Protein AF-A0A7S2BCU9-F1 (afdb_monomer)

pLDDT: mean 96.76, std 2.15, range [87.31, 98.69]

Radius of gyration: 14.75 Å; Cα contacts (8 Å, |Δi|>4): 116; chains: 1; bounding box: 32×26×44 Å

Secondary structure (DSSP, 8-state):
--HHHHHHHHHHHHH-TTS--B-TT-BSSSS--SSSPP-B-SS-SBB--BS--HHHHHHHHH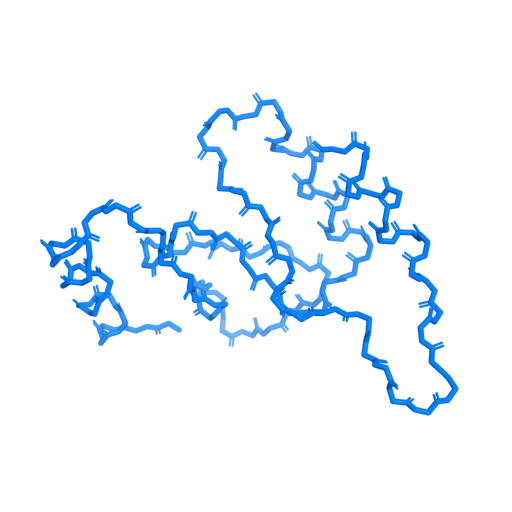HHTT-TTSPPB--SB-S--SSS--TTHHHHHHHHHH-

Structure (mmCIF, N/CA/C/O backbone):
data_AF-A0A7S2BCU9-F1
#
_entry.id   AF-A0A7S2BCU9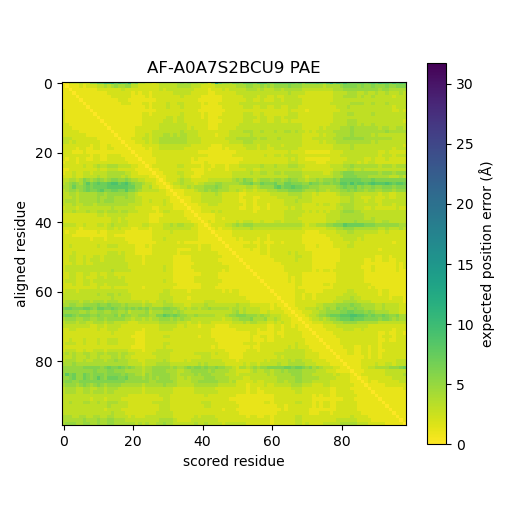-F1
#
loop_
_atom_site.group_PDB
_atom_site.id
_atom_site.type_symbol
_atom_site.label_atom_id
_atom_site.label_alt_id
_atom_site.label_comp_id
_atom_site.label_asym_id
_atom_site.label_entity_id
_atom_site.label_seq_id
_atom_site.pdbx_PDB_ins_code
_atom_site.Cartn_x
_atom_site.Cartn_y
_atom_site.Cartn_z
_atom_site.occupancy
_atom_site.B_iso_or_equiv
_atom_site.auth_seq_id
_atom_site.auth_comp_id
_atom_site.auth_asym_id
_atom_site.auth_atom_id
_atom_site.pdbx_PDB_model_num
ATOM 1 N N . ASN A 1 1 ? 12.761 -2.839 -3.023 1.00 91.38 1 ASN A N 1
ATOM 2 C CA . ASN A 1 1 ? 12.481 -2.952 -4.467 1.00 91.38 1 ASN A CA 1
ATOM 3 C C . ASN A 1 1 ? 13.759 -3.159 -5.293 1.00 91.38 1 ASN A C 1
ATOM 5 O O . ASN A 1 1 ? 14.823 -2.776 -4.824 1.00 91.38 1 ASN A O 1
ATOM 9 N N . GLY A 1 2 ? 13.707 -3.762 -6.492 1.00 94.19 2 GLY A N 1
ATOM 10 C CA . GLY A 1 2 ? 14.912 -3.984 -7.319 1.00 94.19 2 GLY A CA 1
ATOM 11 C C . GLY A 1 2 ? 14.663 -4.584 -8.710 1.00 94.19 2 GLY A C 1
ATOM 12 O O . GLY A 1 2 ? 13.548 -4.999 -9.027 1.00 94.19 2 GLY A O 1
ATOM 13 N N . VAL A 1 3 ? 15.699 -4.644 -9.561 1.00 96.88 3 VAL A N 1
ATOM 14 C CA . VAL A 1 3 ? 15.588 -5.000 -11.000 1.00 96.88 3 VAL A CA 1
ATOM 15 C C . VAL A 1 3 ? 14.903 -6.346 -11.264 1.00 96.88 3 VAL A C 1
ATOM 17 O O . VAL A 1 3 ? 14.153 -6.483 -12.230 1.00 96.88 3 VAL A O 1
ATOM 20 N N . ASN A 1 4 ? 15.108 -7.330 -10.389 1.00 98.06 4 ASN A N 1
ATOM 21 C CA . ASN A 1 4 ? 14.481 -8.641 -10.532 1.00 98.06 4 ASN A CA 1
ATOM 22 C C .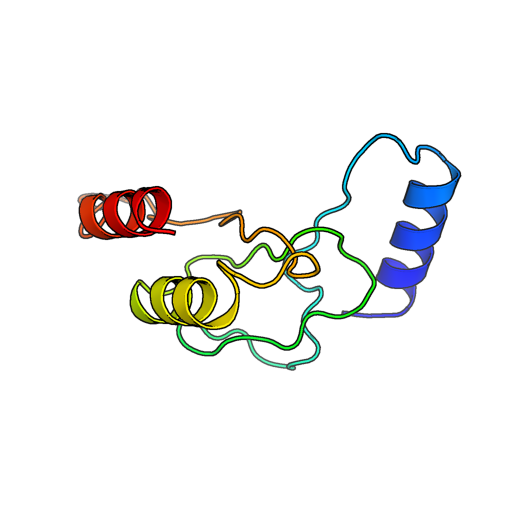 ASN A 1 4 ? 12.957 -8.550 -10.372 1.00 98.06 4 ASN A C 1
ATOM 24 O O . ASN A 1 4 ? 12.236 -9.118 -11.185 1.00 98.06 4 ASN A O 1
ATOM 28 N N . HIS A 1 5 ? 12.459 -7.768 -9.409 1.00 98.00 5 HIS A N 1
ATOM 29 C CA . HIS A 1 5 ? 11.018 -7.576 -9.213 1.00 98.00 5 HIS A CA 1
ATOM 30 C C . HIS A 1 5 ? 10.369 -6.846 -10.395 1.00 98.00 5 HIS A C 1
ATOM 32 O O . HIS A 1 5 ? 9.297 -7.248 -10.840 1.00 98.00 5 HIS A O 1
ATOM 38 N N . HIS A 1 6 ? 11.048 -5.852 -10.974 1.00 98.12 6 HIS A N 1
ATOM 39 C CA . HIS A 1 6 ? 10.582 -5.166 -12.184 1.00 98.12 6 HIS A CA 1
ATOM 40 C C . HIS A 1 6 ? 10.469 -6.114 -13.382 1.00 98.12 6 HIS A C 1
ATOM 42 O O . HIS A 1 6 ? 9.452 -6.141 -14.075 1.00 98.12 6 HIS A O 1
ATOM 48 N N . ARG A 1 7 ? 11.501 -6.935 -13.618 1.00 98.25 7 ARG A N 1
ATOM 49 C CA . ARG A 1 7 ? 11.495 -7.920 -14.710 1.00 98.25 7 ARG A CA 1
ATOM 50 C C . ARG A 1 7 ? 10.405 -8.969 -14.518 1.00 98.25 7 ARG A C 1
ATOM 52 O O . ARG A 1 7 ? 9.737 -9.320 -15.490 1.00 98.25 7 ARG A O 1
ATOM 59 N N . THR A 1 8 ? 10.197 -9.423 -13.284 1.00 98.50 8 THR A N 1
ATOM 60 C CA . THR A 1 8 ? 9.119 -10.355 -12.940 1.00 98.50 8 THR A CA 1
ATOM 61 C C . THR A 1 8 ? 7.749 -9.731 -13.178 1.00 98.50 8 THR A C 1
ATOM 63 O O . THR A 1 8 ? 6.929 -10.357 -13.841 1.00 98.50 8 THR A O 1
ATOM 66 N N . PHE A 1 9 ? 7.516 -8.489 -12.740 1.00 98.50 9 PHE A N 1
ATOM 67 C CA . PHE A 1 9 ? 6.269 -7.767 -13.015 1.00 98.50 9 PHE A CA 1
ATOM 68 C C . PHE A 1 9 ? 5.992 -7.687 -14.521 1.00 98.50 9 PHE A C 1
ATOM 70 O O . PHE A 1 9 ? 4.940 -8.121 -14.983 1.00 98.50 9 PHE A O 1
ATOM 77 N N . MET A 1 10 ? 6.969 -7.243 -15.320 1.00 98.31 10 MET A N 1
ATOM 78 C CA . MET A 1 10 ? 6.813 -7.167 -16.778 1.00 98.31 10 MET A CA 1
ATOM 79 C C . MET A 1 10 ? 6.534 -8.531 -17.418 1.00 98.31 10 MET A C 1
ATOM 81 O O . MET A 1 10 ? 5.759 -8.626 -18.369 1.00 98.31 10 MET A O 1
ATOM 85 N N . TRP A 1 11 ? 7.179 -9.594 -16.935 1.00 98.50 11 TRP A N 1
ATOM 86 C CA . TRP A 1 11 ? 6.915 -10.943 -17.423 1.00 98.50 11 TRP A CA 1
ATOM 87 C C . TRP A 1 11 ? 5.494 -11.400 -17.076 1.00 98.50 11 TRP A C 1
ATOM 89 O O . TRP A 1 11 ? 4.801 -11.890 -17.966 1.00 98.50 11 TRP A O 1
ATOM 99 N N . LEU A 1 12 ? 5.041 -11.176 -15.837 1.00 98.56 12 LEU A N 1
ATOM 100 C CA . LEU A 1 12 ? 3.691 -11.514 -15.380 1.00 98.56 12 LEU A CA 1
ATOM 101 C C . LEU A 1 12 ? 2.631 -10.804 -16.225 1.00 98.56 12 LEU A C 1
ATOM 103 O O . LEU A 1 12 ? 1.775 -11.474 -16.796 1.00 98.56 12 LEU A O 1
ATOM 107 N N . LYS A 1 13 ? 2.750 -9.481 -16.411 1.00 98.25 13 LYS A N 1
ATOM 108 C CA . LYS A 1 13 ? 1.789 -8.697 -17.208 1.00 98.25 13 LYS A CA 1
ATOM 109 C C . LYS A 1 13 ? 1.737 -9.129 -18.679 1.00 98.25 13 LYS A C 1
ATOM 111 O O . LYS A 1 13 ? 0.682 -9.038 -19.296 1.00 98.25 13 LYS A O 1
ATOM 116 N N . ARG A 1 14 ? 2.845 -9.629 -19.248 1.00 98.38 14 ARG A N 1
ATOM 117 C CA . ARG A 1 14 ? 2.856 -10.224 -20.601 1.00 98.38 14 ARG A CA 1
ATOM 118 C C . ARG A 1 14 ? 2.247 -11.623 -20.639 1.00 98.38 14 ARG A C 1
ATOM 120 O O . ARG A 1 14 ? 1.620 -11.984 -21.630 1.00 98.38 14 ARG A O 1
ATOM 127 N N . ARG A 1 15 ? 2.488 -12.434 -19.606 1.00 98.56 15 ARG A N 1
ATOM 128 C CA . ARG A 1 15 ? 2.041 -13.831 -19.551 1.00 98.56 15 ARG A CA 1
ATOM 129 C C . ARG A 1 15 ? 0.541 -13.945 -19.313 1.00 98.56 15 ARG A C 1
ATOM 131 O O . ARG A 1 15 ? -0.082 -14.858 -19.862 1.00 98.56 15 ARG A O 1
ATOM 138 N N . ASP A 1 16 ? 0.012 -13.064 -18.475 1.00 98.50 16 ASP A N 1
ATOM 139 C CA . ASP A 1 16 ? -1.393 -12.982 -18.112 1.00 98.50 16 ASP A CA 1
ATOM 140 C C . ASP A 1 16 ? -1.761 -11.534 -17.736 1.00 98.50 16 ASP A C 1
ATOM 142 O O . ASP A 1 16 ? -1.527 -11.105 -16.604 1.00 98.50 16 ASP A O 1
ATOM 146 N N . PRO A 1 17 ? -2.349 -10.764 -18.666 1.00 97.69 17 PRO A N 1
ATOM 147 C CA . PRO A 1 17 ? -2.771 -9.396 -18.389 1.00 97.69 17 PRO A CA 1
ATOM 148 C C . PRO A 1 17 ? -4.091 -9.317 -17.604 1.00 97.69 17 PRO A C 1
ATOM 150 O O . PRO A 1 17 ? -4.514 -8.217 -17.259 1.00 97.69 17 PRO A O 1
ATOM 153 N N . THR A 1 18 ? -4.764 -10.444 -17.337 1.00 98.44 18 THR A N 1
ATOM 154 C CA . THR A 1 18 ? -6.112 -10.455 -16.737 1.00 98.44 18 THR A CA 1
ATOM 155 C C . THR A 1 18 ? -6.113 -10.323 -15.215 1.00 98.44 18 THR A C 1
ATOM 157 O O . THR A 1 18 ? -7.168 -10.100 -14.625 1.00 98.44 18 THR A O 1
ATOM 160 N N . ARG A 1 19 ? -4.947 -10.454 -14.568 1.00 98.19 19 ARG A N 1
ATOM 161 C CA . ARG A 1 19 ? -4.800 -10.421 -13.107 1.00 98.19 19 ARG A CA 1
ATOM 162 C C . ARG A 1 19 ? -3.921 -9.250 -12.650 1.00 98.19 19 ARG A C 1
ATOM 164 O O . ARG A 1 19 ? -2.952 -8.911 -13.339 1.00 98.19 19 ARG A O 1
ATOM 171 N N . PRO A 1 20 ? -4.223 -8.636 -11.491 1.00 98.00 20 PRO A N 1
ATOM 172 C CA . PRO A 1 20 ? -3.333 -7.664 -10.873 1.00 98.00 20 PRO A CA 1
ATOM 173 C C . PRO A 1 20 ? -2.120 -8.360 -10.242 1.00 98.00 20 PRO A C 1
ATOM 175 O O . PRO A 1 20 ? -2.194 -9.507 -9.799 1.00 98.00 20 PRO A O 1
ATOM 178 N N . VAL A 1 21 ? -1.005 -7.643 -10.173 1.00 98.25 21 VAL A N 1
ATOM 179 C CA . VAL A 1 21 ? 0.206 -8.040 -9.453 1.00 98.25 21 VAL A CA 1
ATOM 180 C C . VAL A 1 21 ? 0.357 -7.144 -8.232 1.00 98.25 21 VAL A C 1
ATOM 182 O O . VAL A 1 21 ? 0.310 -5.922 -8.357 1.00 98.25 21 VAL A O 1
ATOM 185 N N . GLN A 1 22 ? 0.574 -7.746 -7.064 1.00 97.62 22 GLN A N 1
ATOM 186 C CA . GLN A 1 22 ? 0.862 -7.022 -5.828 1.00 97.62 22 GLN A CA 1
ATOM 187 C C . GLN A 1 22 ? 2.265 -7.340 -5.307 1.00 97.62 22 GLN A C 1
ATOM 189 O O . GLN A 1 22 ? 2.724 -8.483 -5.390 1.00 97.62 22 GLN A O 1
ATOM 194 N N . TYR A 1 23 ? 2.932 -6.334 -4.746 1.00 97.62 23 TYR A N 1
ATOM 195 C CA . TYR A 1 23 ? 4.187 -6.483 -4.016 1.00 97.62 23 TYR A CA 1
ATOM 196 C C . TYR A 1 23 ? 4.322 -5.346 -2.996 1.00 97.62 23 TYR A C 1
ATOM 198 O O . TYR A 1 23 ? 4.514 -4.199 -3.386 1.00 97.62 23 TYR A O 1
ATOM 206 N N . GLU A 1 24 ? 4.239 -5.662 -1.700 1.00 96.38 24 GLU A N 1
ATOM 207 C CA . GLU A 1 24 ? 4.273 -4.658 -0.617 1.00 96.38 24 GLU A CA 1
ATOM 208 C C . GLU A 1 24 ? 5.548 -3.804 -0.665 1.00 96.38 24 GLU A C 1
ATOM 210 O O . GLU A 1 24 ? 5.511 -2.579 -0.583 1.00 96.38 24 GLU A O 1
ATOM 215 N N . HIS A 1 25 ? 6.686 -4.446 -0.925 1.00 95.25 25 HIS A N 1
ATOM 216 C CA . HIS A 1 25 ? 7.997 -3.804 -0.958 1.00 95.25 25 HIS A CA 1
ATOM 217 C C . HIS A 1 25 ? 8.284 -3.049 -2.277 1.00 95.25 25 HIS A C 1
ATOM 219 O O . HIS A 1 25 ? 9.445 -2.716 -2.558 1.00 95.25 25 HIS A O 1
ATOM 225 N N . ALA A 1 26 ? 7.256 -2.764 -3.090 1.00 96.00 26 ALA A N 1
ATOM 226 C CA . ALA A 1 26 ? 7.332 -1.902 -4.276 1.00 96.00 26 ALA A CA 1
ATOM 227 C C . ALA A 1 26 ? 7.480 -0.404 -3.934 1.00 96.00 26 ALA A C 1
ATOM 229 O O . ALA A 1 26 ? 7.350 0.441 -4.812 1.00 96.00 26 ALA A O 1
ATOM 230 N N . ARG A 1 27 ? 7.757 -0.055 -2.676 1.00 94.62 27 ARG A N 1
ATOM 231 C CA . ARG A 1 27 ? 8.138 1.298 -2.258 1.00 94.62 27 ARG A CA 1
ATOM 232 C C . ARG A 1 27 ? 9.547 1.687 -2.722 1.00 94.62 27 ARG A C 1
ATOM 234 O O . ARG A 1 27 ? 10.420 0.821 -2.878 1.00 94.62 27 ARG A O 1
ATOM 241 N N . LEU A 1 28 ? 9.773 2.987 -2.901 1.00 93.88 28 LEU A N 1
ATOM 242 C CA . LEU A 1 28 ? 11.096 3.560 -3.180 1.00 93.88 28 LEU A CA 1
ATOM 243 C C . LEU A 1 28 ? 11.901 3.814 -1.901 1.00 93.88 28 LEU A C 1
ATOM 245 O O . LEU A 1 28 ? 13.132 3.831 -1.929 1.00 93.88 28 LEU A O 1
ATOM 249 N N . GLU A 1 29 ? 11.213 4.001 -0.780 1.00 93.25 29 GLU A N 1
ATOM 250 C CA . GLU A 1 29 ? 11.804 4.322 0.507 1.00 93.25 29 GLU A CA 1
ATOM 251 C C . GLU A 1 29 ? 12.598 3.127 1.077 1.00 93.25 29 GLU A C 1
ATOM 253 O O . GLU A 1 29 ? 12.150 1.974 1.006 1.00 93.25 29 GLU A O 1
ATOM 258 N N . PRO A 1 30 ? 13.782 3.370 1.677 1.00 87.31 30 PRO A N 1
ATOM 259 C CA . PRO A 1 30 ? 14.649 2.301 2.175 1.00 87.31 30 PRO A CA 1
ATOM 260 C C . PRO A 1 30 ? 14.103 1.642 3.447 1.00 87.31 30 PRO A C 1
ATOM 262 O O . PRO A 1 30 ? 14.403 0.481 3.728 1.00 87.31 30 PRO A O 1
ATOM 265 N N . THR A 1 31 ? 13.305 2.376 4.219 1.00 89.25 31 THR A N 1
ATOM 266 C CA . THR A 1 31 ? 12.740 1.948 5.498 1.00 89.25 31 THR A CA 1
ATOM 267 C C . THR A 1 31 ? 11.236 1.767 5.378 1.00 89.25 31 THR A C 1
ATOM 269 O O . THR A 1 31 ? 10.580 2.422 4.575 1.00 89.25 31 THR A O 1
ATOM 272 N N . TRP A 1 32 ? 10.701 0.834 6.156 1.00 90.00 32 TRP A N 1
ATOM 273 C CA . TRP A 1 32 ? 9.262 0.663 6.326 1.00 90.00 32 TRP A CA 1
ATOM 274 C C . TRP A 1 32 ? 8.751 1.617 7.414 1.00 90.00 32 TRP A C 1
ATOM 276 O O . TRP A 1 32 ? 9.466 1.858 8.389 1.00 90.00 32 TRP A O 1
ATOM 286 N N . ASP A 1 33 ? 7.540 2.147 7.239 1.00 94.50 33 ASP A N 1
ATOM 287 C CA . ASP A 1 33 ? 6.891 3.071 8.173 1.00 94.50 33 ASP A CA 1
ATOM 288 C C . ASP A 1 33 ? 5.369 2.846 8.165 1.00 94.50 33 ASP A C 1
ATOM 290 O O . ASP A 1 33 ? 4.725 2.841 7.112 1.00 94.50 33 ASP A O 1
ATOM 294 N N . THR A 1 34 ? 4.777 2.667 9.347 1.00 96.19 34 THR A N 1
ATOM 295 C CA . THR A 1 34 ? 3.329 2.475 9.498 1.00 96.19 34 THR A CA 1
ATOM 296 C C . THR A 1 34 ? 2.524 3.746 9.273 1.00 96.19 34 THR A C 1
ATOM 298 O O . THR A 1 34 ? 1.340 3.645 8.976 1.00 96.19 34 THR A O 1
ATOM 301 N N . ASN A 1 35 ? 3.129 4.927 9.398 1.00 96.62 35 ASN A N 1
ATOM 302 C CA . ASN A 1 35 ? 2.438 6.217 9.405 1.00 96.62 35 ASN A CA 1
ATOM 303 C C . ASN A 1 35 ? 2.664 7.016 8.116 1.00 96.62 35 ASN A C 1
ATOM 305 O O . ASN A 1 35 ? 1.782 7.753 7.673 1.00 96.62 35 ASN A O 1
ATOM 309 N N . ALA A 1 36 ? 3.847 6.903 7.508 1.00 95.50 36 ALA A N 1
ATOM 310 C CA . ALA A 1 36 ? 4.171 7.636 6.288 1.00 95.50 36 ALA A CA 1
ATOM 311 C C . ALA A 1 36 ? 3.574 6.963 5.043 1.00 95.50 36 ALA A C 1
ATOM 313 O O . ALA A 1 36 ? 3.599 5.740 4.918 1.00 95.50 36 ALA A O 1
ATOM 314 N N . LEU A 1 37 ? 3.076 7.772 4.102 1.00 95.50 37 LEU A N 1
ATOM 315 C CA . LEU A 1 37 ? 2.722 7.300 2.763 1.00 95.50 37 LEU A CA 1
ATOM 316 C C . LEU A 1 37 ? 3.989 7.119 1.935 1.00 95.50 37 LEU A C 1
ATOM 318 O O . LEU A 1 37 ? 4.759 8.065 1.774 1.00 95.50 37 LEU A O 1
ATOM 322 N N . GLU A 1 38 ? 4.179 5.917 1.409 1.00 94.56 38 GLU A N 1
ATOM 323 C CA . GLU A 1 38 ? 5.297 5.588 0.538 1.00 94.56 38 GLU A CA 1
ATOM 324 C C . GLU A 1 38 ? 5.066 6.035 -0.902 1.00 94.56 38 GLU A C 1
ATOM 326 O O . GLU A 1 38 ? 3.945 6.051 -1.422 1.00 94.56 38 GLU A O 1
ATOM 331 N N . THR A 1 39 ? 6.169 6.291 -1.596 1.00 94.75 39 THR A N 1
ATOM 332 C CA . THR A 1 39 ? 6.178 6.417 -3.045 1.00 94.75 39 THR A CA 1
ATOM 333 C C . THR A 1 39 ? 6.214 5.023 -3.659 1.00 94.75 39 THR A C 1
ATOM 335 O O . THR A 1 39 ? 7.211 4.304 -3.564 1.00 94.75 39 THR A O 1
ATOM 338 N N . ILE A 1 40 ? 5.121 4.634 -4.314 1.00 95.06 40 ILE A N 1
ATOM 339 C CA . ILE A 1 40 ? 4.981 3.301 -4.908 1.00 95.06 40 ILE A CA 1
ATOM 340 C C . ILE A 1 40 ? 5.509 3.281 -6.340 1.00 95.06 40 ILE A C 1
ATOM 342 O O . ILE A 1 40 ? 4.959 3.928 -7.240 1.00 95.06 40 ILE A O 1
ATOM 346 N N . ASP A 1 41 ? 6.553 2.483 -6.541 1.00 95.94 41 ASP A N 1
ATOM 347 C CA . ASP A 1 41 ? 7.188 2.208 -7.823 1.00 95.94 41 ASP A CA 1
ATOM 348 C C . ASP A 1 41 ? 6.239 1.449 -8.775 1.00 95.94 41 ASP A C 1
ATOM 350 O O . ASP A 1 41 ? 5.102 1.090 -8.469 1.00 95.94 41 ASP A O 1
ATOM 354 N N . THR A 1 42 ? 6.694 1.234 -9.998 1.00 94.50 42 THR A N 1
ATOM 355 C CA . THR A 1 42 ? 5.906 0.777 -11.144 1.00 94.50 42 THR A CA 1
ATOM 356 C C . THR A 1 42 ? 5.625 -0.725 -11.169 1.00 94.50 42 THR A C 1
ATOM 358 O O . THR A 1 42 ? 4.779 -1.168 -11.938 1.00 94.50 42 THR A O 1
ATOM 361 N N . ASN A 1 43 ? 6.299 -1.527 -10.343 1.00 97.12 43 ASN A N 1
ATOM 362 C CA . ASN A 1 43 ? 6.227 -2.992 -10.371 1.00 97.12 43 ASN A CA 1
ATOM 363 C C . ASN A 1 43 ? 5.127 -3.601 -9.480 1.00 97.12 43 ASN A C 1
ATOM 365 O O . ASN A 1 43 ? 5.268 -4.736 -9.018 1.00 97.12 43 ASN A O 1
ATOM 369 N N . THR A 1 44 ? 4.041 -2.861 -9.253 1.00 97.88 44 THR A N 1
ATOM 370 C CA . THR A 1 44 ? 2.817 -3.318 -8.582 1.00 97.88 44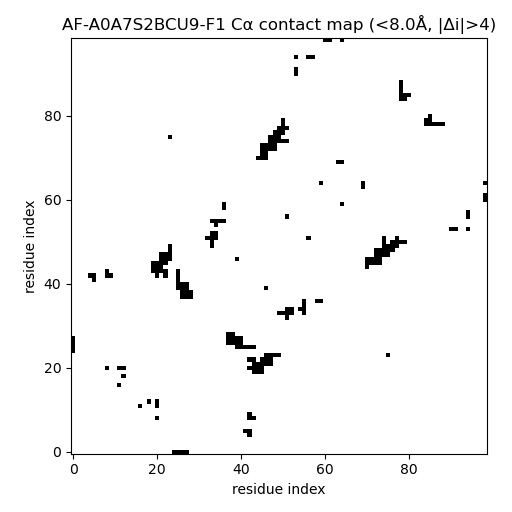 THR A CA 1
ATOM 371 C C . THR A 1 44 ? 1.608 -2.559 -9.138 1.00 97.88 44 THR A C 1
ATOM 373 O O . THR A 1 44 ? 1.696 -1.370 -9.460 1.00 97.88 44 THR A O 1
ATOM 376 N N . ASP A 1 45 ? 0.472 -3.244 -9.241 1.00 98.00 45 ASP A N 1
ATOM 377 C CA . ASP A 1 45 ? -0.814 -2.649 -9.620 1.00 98.00 45 ASP A CA 1
ATOM 378 C C . ASP A 1 45 ? -1.585 -2.126 -8.388 1.00 98.00 45 ASP A C 1
ATOM 380 O O . ASP A 1 45 ? -2.452 -1.267 -8.518 1.00 98.00 45 ASP A O 1
ATOM 384 N N . ILE A 1 46 ? -1.261 -2.628 -7.189 1.00 97.81 46 ILE A N 1
ATOM 385 C CA . ILE A 1 46 ? -1.961 -2.349 -5.924 1.00 97.81 46 ILE A CA 1
ATOM 386 C C . ILE A 1 46 ? -0.969 -1.744 -4.930 1.00 97.81 46 ILE A C 1
ATOM 388 O O . ILE A 1 46 ? 0.161 -2.234 -4.801 1.00 97.81 46 ILE A O 1
ATOM 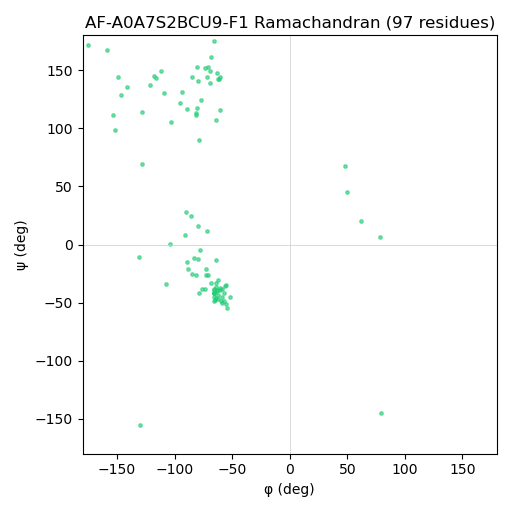392 N N . PHE A 1 47 ? -1.389 -0.712 -4.198 1.00 97.69 47 PHE A N 1
ATOM 393 C CA . PHE A 1 47 ? -0.662 -0.284 -3.009 1.00 97.69 47 PHE A CA 1
ATOM 394 C C . PHE A 1 47 ? -1.067 -1.187 -1.841 1.00 97.69 47 PHE A C 1
ATOM 396 O O . PHE A 1 47 ? -2.223 -1.207 -1.436 1.00 97.69 47 PHE A O 1
ATOM 403 N N . CYS A 1 48 ? -0.142 -1.998 -1.333 1.00 97.62 48 CYS A N 1
ATOM 404 C CA . CYS A 1 48 ? -0.477 -3.048 -0.372 1.00 97.62 48 CYS A CA 1
ATOM 405 C C . CYS A 1 48 ? 0.388 -3.005 0.891 1.00 97.62 48 CYS A C 1
ATOM 407 O O . CYS A 1 48 ? 1.229 -3.882 1.060 1.00 97.62 48 CYS A O 1
ATOM 409 N N . PRO A 1 49 ? 0.226 -1.991 1.763 1.00 97.31 49 PRO A N 1
ATOM 410 C CA . PRO A 1 49 ? 1.037 -1.858 2.969 1.00 97.31 49 PRO A CA 1
ATOM 411 C C . PRO A 1 49 ? 0.722 -2.952 4.000 1.00 97.31 49 PRO A C 1
ATOM 413 O O . PRO A 1 49 ? -0.423 -3.394 4.132 1.00 97.31 49 PRO A O 1
ATOM 416 N N . MET A 1 50 ? 1.734 -3.329 4.782 1.00 97.50 50 MET A N 1
ATOM 417 C CA . MET A 1 50 ? 1.583 -4.142 5.993 1.00 97.50 50 MET A CA 1
ATOM 418 C C . MET A 1 50 ? 1.462 -3.244 7.226 1.00 97.50 50 MET A C 1
ATOM 420 O O . MET A 1 50 ? 2.292 -2.358 7.429 1.00 97.50 50 MET A O 1
ATOM 424 N N . TYR A 1 51 ? 0.459 -3.515 8.059 1.00 97.44 51 TYR A N 1
ATOM 425 C CA . TYR A 1 51 ? 0.191 -2.858 9.343 1.00 97.44 51 TYR A CA 1
ATOM 426 C C . TYR A 1 51 ? 0.184 -1.314 9.297 1.00 97.44 51 TYR A C 1
ATOM 428 O O . TYR A 1 51 ? 0.794 -0.689 10.169 1.00 97.44 51 TYR A O 1
ATOM 436 N N . PRO A 1 52 ? -0.465 -0.666 8.305 1.00 98.00 52 PRO A N 1
ATOM 437 C CA . PRO A 1 52 ? -0.554 0.791 8.293 1.00 98.00 52 PRO A CA 1
ATOM 438 C C . PRO A 1 52 ? -1.338 1.289 9.510 1.00 98.00 52 PRO A C 1
ATOM 440 O O . PRO A 1 52 ? -2.275 0.634 9.958 1.00 98.00 52 PRO A O 1
ATOM 443 N N . SER A 1 53 ? -0.987 2.460 10.029 1.00 98.25 53 SER A N 1
ATOM 444 C CA . SER A 1 53 ? -1.795 3.122 11.046 1.00 98.25 53 SER A CA 1
ATOM 445 C C . SER A 1 53 ? -3.125 3.607 10.464 1.00 98.25 53 SER A C 1
ATOM 447 O O . SER A 1 53 ? -3.278 3.765 9.246 1.00 98.25 53 SER A O 1
ATOM 449 N N . HIS A 1 54 ? -4.095 3.878 11.338 1.00 98.31 54 HIS A N 1
ATOM 450 C CA . HIS A 1 54 ? -5.371 4.472 10.937 1.00 98.31 54 HIS A CA 1
ATOM 451 C C . HIS A 1 54 ? -5.154 5.824 10.247 1.00 98.31 54 HIS A C 1
ATOM 453 O O . HIS A 1 54 ? -5.789 6.107 9.235 1.00 98.31 54 HIS A O 1
ATOM 459 N N . GLU A 1 55 ? -4.192 6.618 10.723 1.00 98.31 55 GLU A N 1
ATOM 460 C CA . GLU A 1 55 ? -3.832 7.912 10.139 1.00 98.31 55 GLU A CA 1
ATOM 461 C C . GLU A 1 55 ? -3.296 7.771 8.713 1.00 98.31 55 GLU A C 1
ATOM 463 O O . GLU A 1 55 ? -3.620 8.583 7.848 1.00 98.31 55 GLU A O 1
ATOM 468 N N . LYS A 1 56 ? -2.499 6.732 8.439 1.00 98.19 56 LYS A N 1
ATOM 469 C CA . LYS A 1 56 ? -1.986 6.468 7.091 1.00 98.19 56 LYS A CA 1
ATOM 470 C C . LYS A 1 56 ? -3.108 6.113 6.120 1.00 98.19 56 LYS A C 1
ATOM 472 O O . LYS A 1 56 ? -3.098 6.593 4.987 1.00 98.19 56 LYS A O 1
ATOM 477 N N . LEU A 1 57 ? -4.065 5.293 6.558 1.00 98.38 57 LEU A N 1
ATOM 478 C CA . LEU A 1 57 ? -5.232 4.927 5.753 1.00 98.38 57 LEU A CA 1
ATOM 479 C C . LEU A 1 57 ? -6.119 6.134 5.468 1.00 98.38 57 LEU A C 1
ATOM 481 O O . LEU A 1 57 ? -6.443 6.371 4.309 1.00 98.38 57 LEU A O 1
ATOM 485 N N . ALA A 1 58 ? -6.439 6.923 6.498 1.00 98.44 58 ALA A N 1
ATOM 486 C CA . ALA A 1 58 ? -7.209 8.151 6.344 1.00 98.44 58 ALA A CA 1
ATOM 487 C C . ALA A 1 58 ? -6.524 9.107 5.362 1.00 98.44 58 ALA A C 1
ATOM 489 O O . ALA A 1 58 ? -7.137 9.539 4.395 1.00 98.44 58 ALA A O 1
ATOM 490 N N . LYS A 1 59 ? -5.216 9.338 5.533 1.00 98.31 59 LYS A N 1
ATOM 491 C CA . LYS A 1 59 ? -4.433 10.189 4.633 1.00 98.31 59 LYS A CA 1
ATOM 492 C C . LYS A 1 59 ? -4.428 9.677 3.191 1.00 98.31 59 LYS A C 1
ATOM 494 O O . LYS A 1 59 ? -4.429 10.485 2.268 1.00 98.31 59 LYS A O 1
ATOM 499 N N . TYR A 1 60 ? -4.375 8.359 2.976 1.00 98.19 60 TYR A N 1
ATOM 500 C CA . TYR A 1 60 ? -4.478 7.797 1.628 1.00 98.19 60 TYR A CA 1
ATOM 501 C C . TYR A 1 60 ? -5.863 8.053 1.030 1.00 98.19 60 TYR A C 1
ATOM 503 O O . TYR A 1 60 ? -5.942 8.547 -0.089 1.00 98.19 60 TYR A O 1
ATOM 511 N N . GLY A 1 61 ? -6.925 7.762 1.788 1.00 97.88 61 GLY A N 1
ATOM 512 C CA . GLY A 1 61 ? -8.310 8.009 1.386 1.00 97.88 61 GLY A CA 1
ATOM 513 C C . GLY A 1 61 ? -8.544 9.467 0.995 1.00 97.88 61 GLY A C 1
ATOM 514 O O . GLY A 1 61 ? -8.883 9.743 -0.149 1.00 97.88 61 GLY A O 1
ATOM 515 N N . GLU A 1 62 ? -8.216 10.409 1.882 1.00 97.69 62 GLU A N 1
ATOM 516 C CA . GLU A 1 62 ? -8.382 11.855 1.657 1.00 97.69 62 GLU A CA 1
ATOM 517 C C . GLU A 1 62 ? -7.669 12.370 0.399 1.00 97.69 62 GLU A C 1
ATOM 519 O O . GLU A 1 62 ? -8.148 13.288 -0.265 1.00 97.69 62 GLU A O 1
ATOM 524 N N . LEU A 1 63 ? -6.497 11.816 0.076 1.00 96.88 63 LEU A N 1
ATOM 525 C CA . LEU A 1 63 ? -5.715 12.249 -1.082 1.00 96.88 63 LEU A CA 1
ATOM 526 C C . LEU A 1 63 ? -6.197 11.637 -2.399 1.00 96.88 63 LEU A C 1
ATOM 528 O O . LEU A 1 63 ? -5.918 12.206 -3.458 1.00 96.88 63 LEU A O 1
ATOM 532 N N . TYR A 1 64 ? -6.833 10.465 -2.352 1.00 96.75 64 TYR A N 1
ATOM 533 C CA . TYR A 1 64 ? -6.956 9.593 -3.518 1.00 96.75 64 TYR A CA 1
ATOM 534 C C . TYR A 1 64 ? -8.361 9.073 -3.824 1.00 96.75 64 TYR A C 1
ATOM 536 O O . TYR A 1 64 ? -8.536 8.561 -4.929 1.00 96.75 64 TYR A O 1
ATOM 544 N N . GLU A 1 65 ? -9.345 9.242 -2.936 1.00 95.25 65 GLU A N 1
ATOM 545 C CA . GLU A 1 65 ? -10.742 8.813 -3.146 1.00 95.25 65 GLU A CA 1
ATOM 546 C C . GLU A 1 65 ? -11.309 9.338 -4.478 1.00 95.25 65 GLU A C 1
ATOM 548 O O . GLU A 1 65 ? -11.843 8.578 -5.285 1.00 95.25 65 GLU A O 1
ATOM 553 N N . ASP A 1 66 ? -11.070 10.616 -4.780 1.00 95.12 66 ASP A N 1
ATOM 554 C CA . ASP A 1 66 ? -11.541 11.269 -6.006 1.00 95.12 66 ASP A CA 1
ATOM 555 C C . ASP A 1 66 ? -10.546 11.200 -7.182 1.00 95.12 66 ASP A C 1
ATOM 557 O O . ASP A 1 66 ? -10.757 11.856 -8.207 1.00 95.12 66 ASP A O 1
ATOM 561 N N . TRP A 1 67 ? -9.438 10.446 -7.079 1.00 95.88 67 TRP A N 1
ATOM 562 C CA . TRP A 1 67 ? -8.436 10.361 -8.152 1.00 95.88 67 TRP A CA 1
ATOM 563 C C . TRP A 1 67 ? -8.555 9.045 -8.951 1.00 95.88 67 TRP A C 1
ATOM 565 O O . TRP A 1 67 ? -8.045 8.014 -8.516 1.00 95.88 67 TRP A O 1
ATOM 575 N N . PRO A 1 68 ? -9.097 9.049 -10.194 1.00 91.38 68 PRO A N 1
ATOM 576 C CA . PRO A 1 68 ? -9.368 7.820 -10.961 1.00 91.38 68 PRO A CA 1
ATOM 577 C C . PRO A 1 68 ? -8.141 6.988 -11.354 1.00 91.38 68 PRO A C 1
ATOM 579 O O . PRO A 1 68 ? -8.278 5.871 -11.850 1.00 91.38 68 PRO A O 1
ATOM 582 N N . HIS A 1 69 ? -6.941 7.554 -11.218 1.00 92.12 69 HIS A N 1
ATOM 583 C CA . HIS A 1 69 ? -5.681 6.875 -11.517 1.00 92.12 69 HIS A CA 1
ATOM 584 C C . HIS A 1 69 ? -4.931 6.436 -10.256 1.00 92.12 69 HIS A C 1
ATOM 586 O O . HIS A 1 69 ? -3.843 5.866 -10.374 1.00 92.12 69 HIS A O 1
ATOM 592 N N . ALA A 1 70 ? -5.485 6.693 -9.067 1.00 94.44 70 ALA A N 1
ATOM 593 C CA . ALA A 1 70 ? -4.945 6.148 -7.839 1.00 94.44 70 ALA A CA 1
ATOM 594 C C . ALA A 1 70 ? -4.992 4.617 -7.878 1.00 94.44 70 ALA A C 1
ATOM 596 O O . ALA A 1 70 ? -5.923 4.000 -8.402 1.00 94.44 70 ALA A O 1
ATOM 597 N N . ARG A 1 71 ? -3.954 3.988 -7.325 1.00 96.19 71 ARG A N 1
ATOM 598 C CA . ARG A 1 71 ? -3.970 2.539 -7.118 1.00 96.19 71 ARG A CA 1
ATOM 599 C C . ARG A 1 71 ? -4.947 2.238 -5.977 1.00 96.19 71 ARG A C 1
ATOM 601 O O . ARG A 1 71 ? -4.979 2.993 -5.015 1.00 96.19 71 ARG A O 1
ATOM 608 N N . PRO A 1 72 ? -5.700 1.133 -6.008 1.00 96.62 72 PRO A N 1
ATOM 609 C CA . PRO A 1 72 ? -6.420 0.717 -4.813 1.00 96.62 72 PRO A CA 1
ATOM 610 C C . PRO A 1 72 ? -5.419 0.395 -3.694 1.00 96.62 72 PRO A C 1
ATOM 612 O O . PRO A 1 72 ? -4.351 -0.179 -3.955 1.00 96.62 72 PRO A O 1
ATOM 615 N N . LEU A 1 73 ? -5.780 0.744 -2.458 1.00 97.62 73 LEU A N 1
ATOM 616 C CA . LEU A 1 73 ? -5.054 0.333 -1.262 1.00 97.62 73 LEU A CA 1
ATOM 617 C C . LEU A 1 73 ? -5.705 -0.921 -0.684 1.00 97.62 73 LEU A C 1
ATOM 619 O O . LEU A 1 73 ? -6.880 -0.912 -0.335 1.00 97.62 73 LEU A O 1
ATOM 623 N N . ILE A 1 74 ? -4.934 -2.000 -0.556 1.00 98.06 74 ILE A N 1
ATOM 624 C CA . ILE A 1 74 ? -5.376 -3.222 0.127 1.00 98.06 74 ILE A CA 1
ATOM 625 C C . ILE A 1 74 ? -4.327 -3.598 1.160 1.00 98.06 74 ILE A C 1
ATOM 627 O O . ILE A 1 74 ? -3.216 -3.972 0.801 1.00 98.06 74 ILE A O 1
ATOM 631 N N . MET A 1 75 ? -4.674 -3.540 2.443 1.00 98.06 75 MET A N 1
ATOM 632 C CA . MET A 1 75 ? -3.776 -3.993 3.504 1.00 98.06 75 MET A CA 1
ATOM 633 C C . MET A 1 75 ? -3.527 -5.496 3.359 1.00 98.06 75 MET A C 1
ATOM 635 O O . MET A 1 75 ? -4.421 -6.299 3.631 1.00 98.06 75 MET A O 1
ATOM 639 N N . CYS A 1 76 ? -2.333 -5.892 2.913 1.00 97.94 76 CYS A N 1
ATOM 640 C CA . CYS A 1 76 ? -2.009 -7.312 2.754 1.00 97.94 76 CYS A CA 1
ATOM 641 C C . CYS A 1 76 ? -1.851 -8.009 4.113 1.00 97.94 76 CYS A C 1
ATOM 643 O O . CYS A 1 76 ? -2.141 -9.198 4.221 1.00 97.94 76 CYS A O 1
ATOM 645 N N . GLU A 1 77 ? -1.481 -7.250 5.150 1.00 98.06 77 GLU A N 1
ATOM 646 C CA . GLU A 1 77 ? -1.528 -7.649 6.556 1.00 98.06 77 GLU A CA 1
ATOM 647 C C . GLU A 1 77 ? -1.972 -6.450 7.405 1.00 98.06 77 GLU A C 1
ATOM 649 O O . GLU A 1 77 ? -1.499 -5.332 7.209 1.00 98.06 77 GLU A O 1
ATOM 654 N N . TYR A 1 78 ? -2.883 -6.665 8.350 1.00 97.62 78 TYR A N 1
ATOM 655 C CA . TYR A 1 78 ? -3.320 -5.680 9.345 1.00 97.62 78 TYR A CA 1
ATOM 656 C C . TYR A 1 78 ? -3.932 -6.417 10.539 1.00 97.62 78 TYR A C 1
ATOM 658 O O . TYR A 1 78 ? -4.177 -7.620 10.457 1.00 97.62 78 TYR A O 1
ATOM 666 N N . ALA A 1 79 ? -4.154 -5.702 11.647 1.00 97.00 79 ALA A N 1
ATOM 667 C CA . ALA A 1 79 ? -4.770 -6.245 12.861 1.00 97.00 79 ALA A CA 1
ATOM 668 C C . ALA A 1 79 ? -4.148 -7.591 13.299 1.00 97.00 79 ALA A C 1
ATOM 670 O O . ALA A 1 79 ? -4.756 -8.655 13.231 1.00 97.00 79 ALA A O 1
ATOM 671 N N . HIS A 1 80 ? -2.884 -7.551 13.724 1.00 97.56 80 HIS A N 1
ATOM 672 C CA . HIS A 1 80 ? -2.148 -8.753 14.111 1.00 97.56 80 HIS A CA 1
ATOM 673 C C . HIS A 1 80 ? -2.820 -9.481 15.293 1.00 97.56 80 HIS A C 1
ATOM 675 O O . HIS A 1 80 ? -2.864 -8.967 16.409 1.00 97.56 80 HIS A O 1
ATOM 681 N N . ALA A 1 81 ? -3.313 -10.704 15.086 1.00 98.00 81 ALA A N 1
ATOM 682 C CA . ALA A 1 81 ? -4.228 -11.389 16.012 1.00 98.00 81 ALA A CA 1
ATOM 683 C C . ALA A 1 81 ? -3.557 -12.176 17.166 1.00 98.00 81 ALA A C 1
ATOM 685 O O . ALA A 1 81 ? -4.128 -13.130 17.693 1.00 98.00 81 ALA A O 1
ATOM 686 N N . MET A 1 82 ? -2.334 -11.824 17.566 1.00 98.19 82 MET A N 1
ATOM 687 C CA . MET A 1 82 ? -1.590 -12.580 18.583 1.00 98.19 82 MET A CA 1
ATOM 688 C C . MET A 1 82 ? -2.024 -1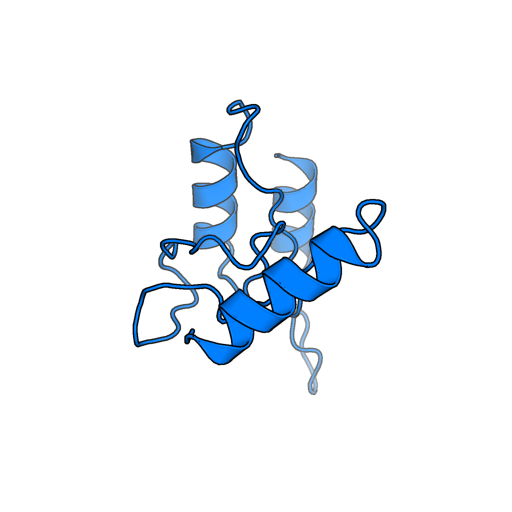2.240 20.017 1.00 98.19 82 MET A C 1
ATOM 690 O O . MET A 1 82 ? -1.795 -11.132 20.493 1.00 98.19 82 MET A O 1
ATOM 694 N N . GLY A 1 83 ? -2.558 -13.228 20.742 1.00 97.88 83 GLY A N 1
ATOM 695 C CA . GLY A 1 83 ? -2.927 -13.098 22.157 1.00 97.88 83 GLY A CA 1
ATOM 696 C C . GLY A 1 83 ? -4.267 -12.386 22.367 1.00 97.88 83 GLY A C 1
ATOM 697 O O . GLY A 1 83 ? -5.192 -12.553 21.577 1.00 97.88 83 GLY A O 1
ATOM 698 N N . ASN A 1 84 ? -4.385 -11.601 23.443 1.00 97.44 84 ASN A N 1
ATOM 699 C CA . ASN A 1 84 ? -5.523 -10.696 23.633 1.00 97.44 84 ASN A CA 1
ATOM 700 C C . ASN A 1 84 ? -5.305 -9.444 22.770 1.00 97.44 84 ASN A C 1
ATOM 702 O O . ASN A 1 84 ? -4.627 -8.511 23.197 1.00 97.44 84 ASN A O 1
ATOM 706 N N . SER A 1 85 ? -5.794 -9.488 21.531 1.00 96.44 85 SER A N 1
ATOM 707 C CA . SER A 1 85 ? -5.430 -8.546 20.467 1.00 96.44 85 SER A CA 1
ATOM 708 C C . SER A 1 85 ? -6.658 -7.945 19.769 1.00 96.44 85 SER A C 1
ATOM 710 O O . SER A 1 85 ? -7.737 -7.883 20.351 1.00 96.44 85 SER A O 1
ATOM 712 N N . MET A 1 86 ? -6.498 -7.494 18.519 1.00 95.06 86 MET A N 1
ATOM 713 C CA . MET A 1 86 ? -7.548 -6.950 17.647 1.00 95.06 86 MET A CA 1
ATOM 714 C C . MET A 1 86 ? -8.224 -5.677 18.182 1.00 95.06 86 MET A C 1
ATOM 716 O O . MET A 1 86 ? -9.316 -5.316 17.743 1.00 95.06 86 MET A O 1
ATOM 720 N N . GLY A 1 87 ? -7.572 -4.960 19.102 1.00 96.25 87 GLY A N 1
ATOM 721 C CA . GLY A 1 87 ? -7.954 -3.588 19.430 1.00 96.25 87 GLY A CA 1
ATOM 722 C C . GLY A 1 87 ? -7.829 -2.691 18.194 1.00 96.25 87 GLY A C 1
ATOM 723 O O . GLY A 1 87 ? -6.940 -2.894 17.368 1.00 96.25 87 GLY A O 1
ATOM 724 N N . GLY A 1 88 ? -8.726 -1.718 18.040 1.00 96.19 88 GLY A N 1
ATOM 725 C CA . GLY A 1 88 ? -8.680 -0.802 16.896 1.00 96.19 88 GLY A CA 1
ATOM 726 C C . GLY A 1 88 ? -9.238 -1.373 15.580 1.00 96.19 88 GLY A C 1
ATOM 727 O O . GLY A 1 88 ? -9.064 -0.767 14.523 1.00 96.19 88 GLY A O 1
ATOM 728 N N . PHE A 1 89 ? -9.840 -2.573 15.593 1.00 98.12 89 PHE A N 1
ATOM 729 C CA . PHE A 1 89 ? -10.353 -3.216 14.374 1.00 98.12 89 PHE A CA 1
ATOM 730 C C . PHE A 1 89 ? -11.561 -2.485 13.779 1.00 98.12 89 PHE A C 1
ATOM 732 O O . PHE A 1 89 ? -11.725 -2.454 12.559 1.00 98.12 89 PHE A O 1
ATOM 739 N N . LYS A 1 90 ? -12.398 -1.883 14.633 1.00 98.31 90 LYS A N 1
ATOM 740 C CA . LYS A 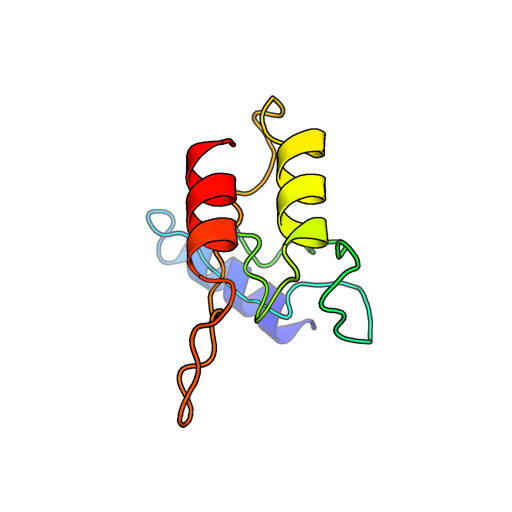1 90 ? -13.558 -1.107 14.186 1.00 98.31 90 LYS A CA 1
ATOM 741 C C . LYS A 1 90 ? -13.103 0.090 13.353 1.00 98.31 90 LYS A C 1
ATOM 743 O O . LYS A 1 90 ? -13.659 0.329 12.296 1.00 98.31 90 LYS A O 1
ATOM 748 N N . GLU A 1 91 ? -12.061 0.775 13.795 1.00 98.50 91 GLU A N 1
ATOM 749 C CA . GLU A 1 91 ? -11.497 1.963 13.167 1.00 98.50 91 GLU A CA 1
ATOM 750 C C . GLU A 1 91 ? -10.921 1.641 11.780 1.00 98.50 91 GLU A C 1
ATOM 752 O O . GLU A 1 91 ? -11.111 2.416 10.848 1.00 98.50 91 GLU A O 1
ATOM 757 N N . TYR A 1 92 ? -10.308 0.462 11.599 1.00 98.25 92 TYR A N 1
ATOM 758 C CA . TYR A 1 92 ? -9.946 -0.020 10.259 1.00 98.25 92 TYR A CA 1
ATOM 759 C C . TYR A 1 92 ? -11.178 -0.170 9.362 1.00 98.25 92 TYR A C 1
ATOM 761 O O . TYR A 1 92 ? -11.170 0.307 8.232 1.00 98.25 92 TYR A O 1
ATOM 769 N N . MET A 1 93 ? -12.230 -0.830 9.855 1.00 98.38 93 MET A N 1
ATOM 770 C CA . MET A 1 93 ? -13.444 -1.067 9.069 1.00 98.38 93 MET A CA 1
ATOM 771 C C . MET A 1 93 ? -14.181 0.230 8.742 1.00 98.38 93 MET A C 1
ATOM 773 O O . MET A 1 93 ? -14.619 0.398 7.611 1.00 98.38 93 MET A O 1
ATOM 777 N N . ASP A 1 94 ? -14.279 1.154 9.695 1.00 98.69 94 ASP A N 1
ATOM 778 C CA . ASP A 1 94 ? -14.897 2.461 9.482 1.00 98.69 94 ASP A CA 1
ATOM 779 C C . ASP A 1 94 ? -14.186 3.225 8.356 1.00 98.69 94 ASP A C 1
ATOM 781 O O 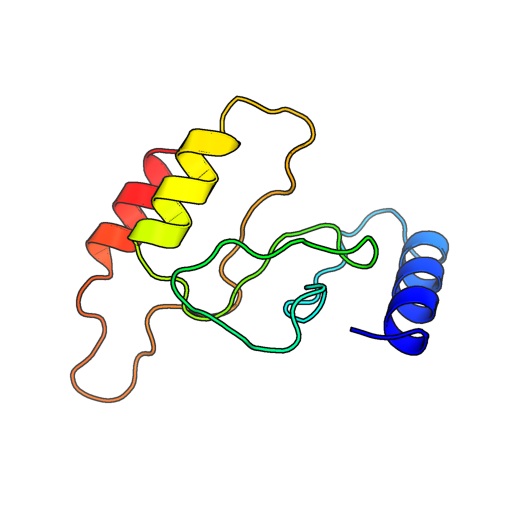. ASP A 1 94 ? -14.853 3.730 7.460 1.00 98.69 94 ASP A O 1
ATOM 785 N N . LEU A 1 95 ? -12.847 3.243 8.350 1.00 98.44 95 LEU A N 1
ATOM 786 C CA . LEU A 1 95 ? -12.063 3.893 7.295 1.00 98.44 95 LEU A CA 1
ATOM 787 C C . LEU A 1 95 ? -12.232 3.213 5.930 1.00 98.44 95 LEU A C 1
ATOM 789 O O . LEU A 1 95 ? -12.334 3.908 4.927 1.00 98.44 95 LEU A O 1
ATOM 793 N N . ILE A 1 96 ? -12.296 1.877 5.888 1.00 97.75 96 ILE A N 1
ATOM 794 C CA . ILE A 1 96 ? -12.527 1.112 4.647 1.00 97.75 96 ILE A CA 1
ATOM 795 C C . ILE A 1 96 ? -13.908 1.399 4.047 1.00 97.75 96 ILE A C 1
ATOM 797 O O . ILE A 1 96 ? -14.073 1.311 2.839 1.00 97.75 96 ILE A O 1
ATOM 801 N N . TYR A 1 97 ? -14.917 1.667 4.878 1.00 97.94 97 TYR A N 1
ATOM 802 C CA . TYR A 1 97 ? -16.261 1.994 4.394 1.00 97.94 97 TYR A CA 1
ATOM 803 C C . TYR A 1 97 ? -16.472 3.489 4.148 1.00 97.94 97 TYR A C 1
ATOM 805 O O . TYR A 1 97 ? -17.475 3.854 3.535 1.00 97.94 97 TYR A O 1
ATOM 813 N N . GLN A 1 98 ? -15.588 4.342 4.668 1.00 97.81 98 GLN A N 1
ATOM 814 C CA . GLN A 1 98 ? -15.663 5.787 4.493 1.00 97.81 98 GLN A CA 1
ATOM 815 C C . GLN A 1 98 ? -15.139 6.236 3.124 1.00 97.81 98 GLN A C 1
ATOM 817 O O . GLN A 1 98 ? -15.756 7.126 2.548 1.00 97.81 98 GLN A O 1
ATOM 822 N N . TYR A 1 99 ? -14.032 5.646 2.661 1.00 95.38 99 TYR A N 1
ATOM 823 C CA . TYR A 1 99 ? -13.343 5.952 1.398 1.00 95.38 99 TYR A CA 1
ATOM 824 C C . TYR A 1 99 ? -13.510 4.804 0.395 1.00 95.38 99 TYR A C 1
ATOM 826 O O . TYR A 1 99 ? -13.600 5.064 -0.824 1.00 95.38 99 TYR A O 1
#

Solvent-accessible surface area (backbone atoms only — not comparable to full-atom values): 6012 Å² total; per-residue (Å²): 102,55,74,68,53,43,53,50,38,57,49,46,51,71,76,45,70,89,60,86,49,75,40,61,59,30,32,72,62,95,68,89,60,40,59,64,85,73,56,72,46,86,52,33,60,37,46,29,51,64,51,57,36,70,67,30,51,50,54,48,34,77,75,32,63,91,38,94,83,54,58,59,77,48,67,78,40,60,72,70,71,70,78,99,50,53,76,69,49,66,60,54,52,52,52,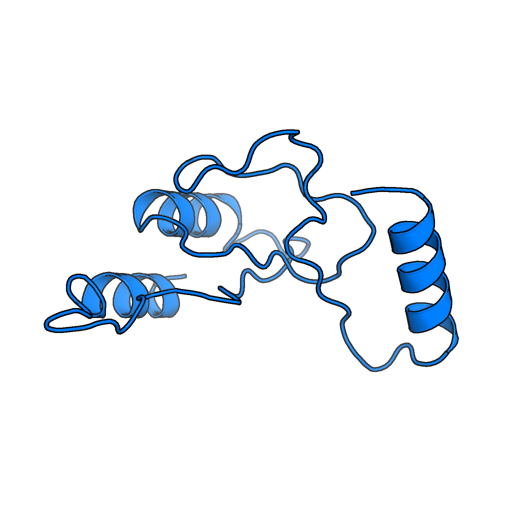66,72,72,88

Nearest PDB structures (foldseek):
  4fwu-assembly1_A  TM=2.625E-01  e=8.297E+00  Drosophila melanogaster

Organism: NCBI:txid327968

Sequence (99 aa):
NGVNHHRTFMWLKRRDPTRPVQYEHARLEPTWDTNALETIDTNTDIFCPMYPSHEKLAKYGELYEDWPHARPLIMCEYAHAMGNSMGGFKEYMDLIYQY

Foldseek 3Di:
DDDVLQVVLVVCCVVDVPDWADDQPQFPDPDDDQQDDTDGHDSGQANAHEAHDLNNLLVCCVVPVPPPSDRHYHHPHYFPPPDPTSPCVVSVVVSVVVD

Mean predicted aligned error: 2.54 Å

InterPro domains:
  IPR006103 Glycoside hydrolase family 2, catalytic domain [PF02836] (2-99)
  IPR017853 Glycoside hydrolase superfamily [SSF51445] (4-98)
  IPR050347 Bacterial Beta-galactosidase [PTHR46323] (2-99)